Protein AF-A0A972GQ85-F1 (afdb_monomer)

Radius of gyration: 24.71 Å; Cα contacts (8 Å, |Δi|>4): 106; chains: 1; bounding box: 68×60×70 Å

Solvent-accessible 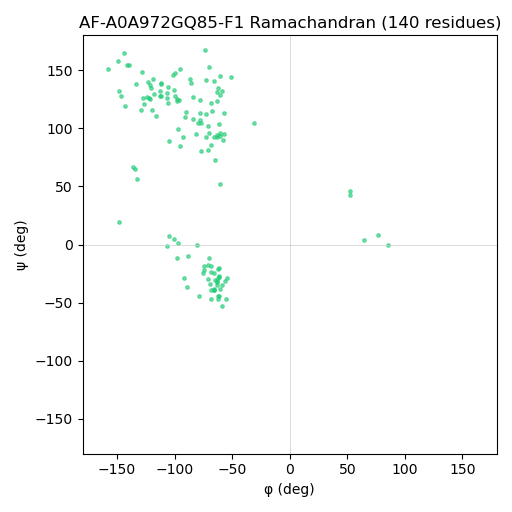surface area (backbone atoms only — not comparable to full-atom values): 9707 Å² total; per-residue (Å²): 137,85,84,84,80,83,76,82,74,81,77,79,62,71,59,62,80,69,56,83,71,71,88,85,58,89,78,69,59,73,66,48,44,74,75,38,53,78,57,59,72,69,70,57,96,58,75,51,31,54,33,78,44,75,50,79,54,98,94,39,84,44,76,47,77,47,75,48,85,48,67,59,94,90,38,76,50,74,59,76,45,41,62,45,98,88,63,28,39,39,31,77,93,45,75,91,50,75,24,86,43,72,66,58,45,50,53,53,46,43,75,74,43,51,69,83,74,56,76,76,91,70,80,80,75,74,79,76,77,76,78,82,75,88,73,86,88,80,84,87,89,133

Sequence (142 aa):
MKSDTYLLQKPDVATLETIDFPTECAIQPPWIAQRYPQYSDDHGMHHELTSVRTAEHVGHHIKITTTYTIEVNEQQVHLHALVGNDGRLHCHTTPYVRYQSAIDLVKNLFDRFPASFISDQHNHDQDHHQHDHDHPHEGDSA

Mean predicted aligned error: 15.89 Å

Nearest PDB structures (foldseek):
  4rnd-assembly1_C  TM=4.099E-01  e=2.966E+00  Saccharomyces cerevisiae S288C
  6xbw-assembly1_H  TM=2.888E-01  e=7.961E+00  Bos taurus

pLDDT: mean 72.34, std 19.07, range [38.94, 97.25]

Foldseek 3Di:
DDDDDDDDDDDDCVVVVVDPDPDDAPPDPPVCCVVPVQVVVQRPPDLKAWEWDWDDDPNDIDIDIDIDFDDDPNHTDRFPWYQDPVRWIAGPVCHPDTHNDPVVVVVVCCVVPVVSVDDPPDDPPPPPPPPPPDDDDDDDDD

Structure (mmCIF, N/CA/C/O backbone):
data_AF-A0A972GQ85-F1
#
_entry.id   AF-A0A972GQ85-F1
#
loop_
_atom_site.group_PDB
_atom_site.id
_atom_site.type_symbol
_atom_site.label_atom_id
_atom_site.label_alt_id
_atom_site.label_comp_id
_atom_site.label_asym_id
_atom_site.label_entity_id
_atom_site.label_seq_id
_atom_site.pdbx_PDB_ins_code
_atom_site.Cartn_x
_atom_site.Cartn_y
_atom_site.Cartn_z
_atom_site.occupancy
_atom_site.B_iso_or_equiv
_atom_site.auth_seq_id
_atom_site.auth_comp_id
_atom_site.auth_asym_id
_atom_site.auth_atom_id
_atom_site.pdbx_PDB_model_num
ATOM 1 N N . MET A 1 1 ? -34.500 11.248 -45.494 1.00 44.25 1 MET A N 1
ATOM 2 C CA . MET A 1 1 ? -33.784 11.131 -44.206 1.00 44.25 1 MET A CA 1
ATOM 3 C C . MET A 1 1 ? -32.403 11.731 -44.405 1.00 44.25 1 MET A C 1
ATOM 5 O O . MET A 1 1 ? -31.709 11.272 -45.301 1.00 44.25 1 MET A O 1
ATOM 9 N N . LYS A 1 2 ? -32.062 12.816 -43.700 1.00 43.94 2 LYS A N 1
ATOM 10 C CA . LYS A 1 2 ? -30.727 13.429 -43.767 1.00 43.94 2 LYS A CA 1
ATOM 11 C C . LYS A 1 2 ? -29.906 12.887 -42.599 1.00 43.94 2 LYS A C 1
ATOM 13 O O . LYS A 1 2 ? -30.370 12.955 -41.467 1.00 43.94 2 LYS A O 1
ATOM 18 N N . SER A 1 3 ? -28.750 12.312 -42.901 1.00 53.00 3 SER A N 1
ATOM 19 C CA . SER A 1 3 ? -27.774 11.880 -41.905 1.00 53.00 3 SER A CA 1
ATOM 20 C C . SER A 1 3 ? -26.819 13.042 -41.661 1.00 53.00 3 SER A C 1
ATOM 22 O O . SER A 1 3 ? -26.048 13.380 -42.557 1.00 53.00 3 SER A O 1
ATOM 24 N N . ASP A 1 4 ? -26.897 13.669 -40.489 1.00 56.50 4 ASP A N 1
ATOM 25 C CA . ASP A 1 4 ? -25.910 14.661 -40.063 1.00 56.50 4 ASP A CA 1
ATOM 26 C C . ASP A 1 4 ? -24.717 13.938 -39.435 1.00 56.50 4 ASP A C 1
ATOM 28 O O . ASP A 1 4 ? -24.792 13.355 -38.352 1.00 56.50 4 ASP A O 1
ATOM 32 N N . THR A 1 5 ? -23.608 13.941 -40.165 1.00 61.62 5 THR A N 1
ATOM 33 C CA . THR A 1 5 ? -22.320 13.433 -39.703 1.00 61.62 5 THR A CA 1
ATOM 34 C C . THR A 1 5 ? -21.700 14.471 -38.770 1.00 61.62 5 THR A C 1
ATOM 36 O O . THR A 1 5 ? -21.192 15.494 -39.226 1.00 61.62 5 THR A O 1
ATOM 39 N N . TYR A 1 6 ? -21.724 14.217 -37.462 1.00 59.44 6 TYR A N 1
ATOM 40 C CA . TYR A 1 6 ? -20.992 15.027 -36.488 1.00 59.44 6 TYR A CA 1
ATOM 41 C C . TYR A 1 6 ? -19.490 14.762 -36.629 1.00 59.44 6 TYR A C 1
ATOM 43 O O . TYR A 1 6 ? -18.976 13.742 -36.171 1.00 59.44 6 TYR A O 1
ATOM 51 N N . LEU A 1 7 ? -18.777 15.683 -37.275 1.00 66.00 7 LEU A N 1
ATOM 52 C CA . LEU A 1 7 ? -17.319 15.709 -37.241 1.00 66.00 7 LEU A CA 1
ATOM 53 C C . LEU A 1 7 ? -16.883 16.306 -35.899 1.00 66.00 7 LEU A C 1
ATOM 55 O O . LEU A 1 7 ? -17.119 17.485 -35.640 1.00 66.00 7 LEU A O 1
ATOM 59 N N . LEU A 1 8 ? -16.254 15.493 -35.047 1.00 67.88 8 LEU A N 1
ATOM 60 C CA . LEU A 1 8 ? -15.572 15.976 -33.845 1.00 67.88 8 LEU A CA 1
ATOM 61 C C . LEU A 1 8 ? -14.515 17.009 -34.259 1.00 67.88 8 LEU A C 1
ATOM 63 O O . LEU A 1 8 ? -13.538 16.673 -34.931 1.00 67.88 8 LEU A O 1
ATOM 67 N N . GLN A 1 9 ? -14.720 18.269 -33.873 1.00 72.69 9 GLN A N 1
ATOM 68 C CA . GLN A 1 9 ? -13.693 19.295 -34.020 1.00 72.69 9 GLN A CA 1
ATOM 69 C C . GLN A 1 9 ? -12.512 18.959 -33.111 1.00 72.69 9 GLN A C 1
ATOM 71 O O . GLN A 1 9 ? -12.689 18.478 -31.990 1.00 72.69 9 GLN A O 1
ATOM 76 N N . LYS A 1 10 ? -11.296 19.199 -33.611 1.00 72.56 10 LYS A N 1
ATOM 77 C CA . LYS A 1 10 ? -10.091 19.037 -32.797 1.00 72.56 10 LYS A CA 1
ATOM 78 C C . LYS A 1 10 ? -10.155 20.022 -31.625 1.00 72.56 10 LYS A C 1
ATOM 80 O O . LYS A 1 10 ? -10.512 21.178 -31.860 1.00 72.56 10 LYS A O 1
ATOM 85 N N . PRO A 1 11 ? -9.843 19.574 -30.398 1.00 71.75 11 PRO A N 1
ATOM 86 C CA . PRO A 1 11 ? -9.858 20.449 -29.238 1.00 71.75 11 PRO A CA 1
ATOM 87 C C . PRO A 1 11 ? -8.865 21.596 -29.431 1.00 71.75 11 PRO A C 1
ATOM 89 O O . PRO A 1 11 ? -7.813 21.416 -30.049 1.00 71.75 11 PRO A O 1
ATOM 92 N N . ASP A 1 12 ? -9.224 22.767 -28.916 1.00 78.69 12 ASP A N 1
ATOM 93 C CA . ASP A 1 12 ? -8.338 23.923 -28.885 1.00 78.69 12 ASP A CA 1
ATOM 94 C C . ASP A 1 12 ? -7.175 23.643 -27.927 1.00 78.69 12 ASP A C 1
ATOM 96 O O . ASP A 1 12 ? -7.363 23.440 -26.727 1.00 78.69 12 ASP A O 1
ATOM 100 N N . VAL A 1 13 ? -5.971 23.572 -28.487 1.00 78.69 13 VAL A N 1
ATOM 101 C CA . VAL A 1 13 ? -4.744 23.251 -27.754 1.00 78.69 13 VAL A CA 1
ATOM 102 C C . VAL A 1 13 ? -4.073 24.490 -27.170 1.00 78.69 13 VAL A C 1
ATOM 104 O O . VAL A 1 13 ? -3.190 24.334 -26.334 1.00 78.69 13 VAL A O 1
ATOM 107 N N . ALA A 1 14 ? -4.512 25.704 -27.526 1.00 79.50 14 ALA A N 1
ATOM 108 C CA . ALA A 1 14 ? -3.962 26.941 -26.966 1.00 79.50 14 ALA A CA 1
ATOM 109 C C . ALA A 1 14 ? -4.171 27.025 -25.444 1.00 79.50 14 ALA A C 1
ATOM 111 O O . ALA A 1 14 ? -3.364 27.612 -24.728 1.00 79.50 14 ALA A O 1
ATOM 112 N N . THR A 1 15 ? -5.216 26.375 -24.919 1.00 67.25 15 THR A N 1
ATOM 113 C CA . THR A 1 15 ? -5.447 26.280 -23.472 1.00 67.25 15 THR A CA 1
ATOM 114 C C . THR A 1 15 ? -4.324 25.521 -22.759 1.00 67.25 15 THR A C 1
ATOM 116 O O . THR A 1 15 ? -4.001 25.867 -21.627 1.00 67.25 15 THR A O 1
ATOM 119 N N . LEU A 1 16 ? -3.683 24.541 -23.411 1.00 66.50 16 LEU A N 1
ATOM 120 C CA . LEU A 1 16 ? -2.584 23.771 -22.815 1.00 66.50 16 LEU A CA 1
ATOM 121 C C . LEU A 1 16 ? -1.359 24.642 -22.517 1.00 66.50 16 LEU A C 1
ATOM 123 O O . LEU A 1 16 ? -0.666 24.376 -21.544 1.00 66.50 16 LEU A O 1
ATOM 127 N N . GLU A 1 17 ? -1.126 25.697 -23.301 1.00 72.12 17 GLU A N 1
ATOM 128 C CA . GLU A 1 17 ? -0.015 26.639 -23.089 1.00 72.12 17 GLU A CA 1
ATOM 129 C C . GLU A 1 17 ? -0.258 27.589 -21.906 1.00 72.12 17 GLU A C 1
ATOM 131 O O . GLU A 1 17 ? 0.676 28.193 -21.387 1.00 72.12 17 GLU A O 1
ATOM 136 N N . THR A 1 18 ? -1.514 27.720 -21.472 1.00 69.56 18 THR A N 1
ATOM 137 C CA . THR A 1 18 ? -1.912 28.572 -20.337 1.00 69.56 18 THR A CA 1
ATOM 138 C C . THR A 1 18 ? -2.082 27.802 -19.032 1.00 69.56 18 THR A C 1
ATOM 140 O O . THR A 1 18 ? -2.227 28.416 -17.975 1.00 69.56 18 THR A O 1
ATOM 143 N N . ILE A 1 19 ? -2.103 26.467 -19.095 1.00 66.19 19 ILE A N 1
ATOM 144 C CA . ILE A 1 19 ? -2.186 25.633 -17.901 1.00 66.19 19 ILE A CA 1
ATOM 145 C C . ILE A 1 19 ? -0.783 25.560 -17.309 1.00 66.19 19 ILE A C 1
ATOM 147 O O . ILE A 1 19 ? 0.092 24.866 -17.819 1.00 66.19 19 ILE A O 1
ATOM 151 N N . ASP A 1 20 ? -0.590 26.294 -16.219 1.00 58.03 20 ASP A N 1
ATOM 152 C CA . ASP A 1 20 ? 0.587 26.168 -15.373 1.00 58.03 20 ASP A CA 1
ATOM 153 C C . ASP A 1 20 ? 0.497 24.817 -14.651 1.00 58.03 20 ASP A C 1
ATOM 155 O O . ASP A 1 20 ? -0.255 24.655 -13.686 1.00 58.03 20 ASP A O 1
ATOM 159 N N . PHE A 1 21 ? 1.158 23.799 -15.204 1.00 52.38 21 PHE A N 1
ATOM 160 C CA . PHE A 1 21 ? 1.252 22.488 -14.574 1.00 52.38 21 PHE A CA 1
ATOM 161 C C . PHE A 1 21 ? 2.312 22.585 -13.470 1.00 52.38 21 PHE A C 1
ATOM 163 O O . PHE A 1 21 ? 3.498 22.664 -13.796 1.00 52.38 21 PHE A O 1
ATOM 170 N N . PRO A 1 22 ? 1.929 22.595 -12.176 1.00 50.62 22 PRO A N 1
ATOM 171 C CA . PRO A 1 22 ? 2.901 22.705 -11.100 1.00 50.62 22 PRO A CA 1
ATOM 172 C C . PRO A 1 22 ? 3.849 21.512 -11.170 1.00 50.62 22 PRO A C 1
ATOM 174 O O . PRO A 1 22 ? 3.408 20.365 -11.255 1.00 50.62 22 PRO A O 1
ATOM 177 N N . THR A 1 23 ? 5.150 21.794 -11.169 1.00 49.19 23 THR A N 1
ATOM 178 C CA . THR A 1 23 ? 6.125 20.830 -11.666 1.00 49.19 23 THR A CA 1
ATOM 179 C C . THR A 1 23 ? 6.276 19.595 -10.786 1.00 49.19 23 THR A C 1
ATOM 181 O O . THR A 1 23 ? 6.470 18.532 -11.350 1.00 49.19 23 THR A O 1
ATOM 184 N N . GLU A 1 24 ? 6.159 19.642 -9.453 1.00 46.69 24 GLU A N 1
ATOM 185 C CA . GLU A 1 24 ? 6.559 18.464 -8.645 1.00 46.69 24 GLU A CA 1
ATOM 186 C C . GLU A 1 24 ? 5.795 18.221 -7.339 1.00 46.69 24 GLU A C 1
ATOM 188 O O . GLU A 1 24 ? 6.224 17.450 -6.488 1.00 46.69 24 GLU A O 1
ATOM 193 N N . CYS A 1 25 ? 4.608 18.788 -7.164 1.00 42.97 25 CYS A N 1
ATOM 194 C CA . CYS A 1 25 ? 3.753 18.349 -6.067 1.00 42.97 25 CYS A CA 1
ATOM 195 C C . CYS A 1 25 ? 2.310 18.461 -6.514 1.00 42.97 25 CYS A C 1
ATOM 197 O O . CYS A 1 25 ? 1.896 19.509 -7.005 1.00 42.97 25 CYS A O 1
ATOM 199 N N . ALA A 1 26 ? 1.547 17.377 -6.378 1.00 51.12 26 ALA A N 1
ATOM 200 C CA . ALA A 1 26 ? 0.120 17.402 -6.630 1.00 51.12 26 ALA A CA 1
ATOM 201 C C . ALA A 1 26 ? -0.516 18.405 -5.656 1.00 51.12 26 ALA A C 1
ATOM 203 O O . ALA A 1 26 ? -0.830 18.067 -4.516 1.00 51.12 26 ALA A O 1
ATOM 204 N N . ILE A 1 27 ? -0.683 19.657 -6.094 1.00 56.91 27 ILE A N 1
ATOM 205 C CA . ILE A 1 27 ? -1.454 20.672 -5.379 1.00 56.91 27 ILE A CA 1
ATOM 206 C C . ILE A 1 27 ? -2.912 20.244 -5.520 1.00 56.91 27 ILE A C 1
ATOM 208 O O . ILE A 1 27 ? -3.637 20.673 -6.416 1.00 56.91 27 ILE A O 1
ATOM 212 N N . GLN A 1 28 ? -3.327 19.308 -4.671 1.00 60.53 28 GLN A N 1
ATOM 213 C CA . GLN A 1 28 ? -4.718 18.904 -4.584 1.00 60.53 28 GLN A CA 1
ATOM 214 C C . GLN A 1 28 ? -5.538 20.151 -4.220 1.00 60.53 28 GLN A C 1
ATOM 216 O O . GLN A 1 28 ? -5.153 20.880 -3.299 1.00 60.53 28 GLN A O 1
ATOM 221 N N . PRO A 1 29 ? -6.656 20.435 -4.913 1.00 71.50 29 PRO A N 1
ATOM 222 C CA . PRO A 1 29 ? -7.516 21.552 -4.555 1.00 71.50 29 PRO A CA 1
ATOM 223 C C . PRO A 1 29 ? -7.889 21.527 -3.061 1.00 71.50 29 PRO A C 1
ATOM 225 O O . PRO A 1 29 ? -8.159 20.447 -2.531 1.00 71.50 29 PRO A O 1
ATOM 228 N N . PRO A 1 30 ? -8.010 22.680 -2.377 1.00 67.81 30 PRO A N 1
ATOM 229 C CA . PRO A 1 30 ? -8.257 22.729 -0.929 1.00 67.81 30 PRO A CA 1
ATOM 230 C C . PRO A 1 30 ? -9.488 21.939 -0.455 1.00 67.81 30 PRO A C 1
ATOM 232 O O . PRO A 1 30 ? -9.525 21.429 0.665 1.00 67.81 30 PRO A O 1
ATOM 235 N N . TRP A 1 31 ? -10.499 21.793 -1.319 1.00 76.19 31 TRP A N 1
ATOM 236 C CA . TRP A 1 31 ? -11.704 21.019 -1.015 1.00 76.19 31 TRP A CA 1
ATOM 237 C C . TRP A 1 31 ? -11.430 19.516 -0.846 1.00 76.19 31 TRP A C 1
ATOM 239 O O . TRP A 1 31 ? -12.191 18.839 -0.154 1.00 76.19 31 TRP A O 1
ATOM 249 N N . ILE A 1 32 ? -10.355 18.988 -1.442 1.00 70.75 32 ILE A N 1
ATOM 250 C CA . ILE A 1 32 ? -9.961 17.583 -1.298 1.00 70.75 32 ILE A CA 1
ATOM 251 C C . ILE A 1 32 ? -9.490 17.315 0.126 1.00 70.75 32 ILE A C 1
ATOM 253 O O . ILE A 1 32 ? -10.000 16.386 0.741 1.00 70.75 32 ILE A O 1
ATOM 257 N N . ALA A 1 33 ? -8.625 18.162 0.689 1.00 67.31 33 ALA A N 1
ATOM 258 C CA . ALA A 1 33 ? -8.187 18.030 2.080 1.00 67.31 33 ALA A CA 1
ATOM 259 C C . ALA A 1 33 ? -9.368 18.125 3.062 1.00 67.31 33 ALA A C 1
ATOM 261 O O . ALA A 1 33 ? -9.451 17.381 4.035 1.00 67.31 33 ALA A O 1
ATOM 262 N N . GLN A 1 34 ? -10.338 19.000 2.779 1.00 68.94 34 GLN A N 1
ATOM 263 C CA . GLN A 1 34 ? -11.524 19.155 3.621 1.00 68.94 34 GLN A CA 1
ATOM 264 C C . GLN A 1 34 ? -12.450 17.929 3.583 1.00 68.94 34 GLN A C 1
ATOM 266 O O . GLN A 1 34 ? -13.046 17.567 4.597 1.00 68.94 34 GLN A O 1
ATOM 271 N N . ARG A 1 35 ? -12.615 17.309 2.409 1.00 73.38 35 ARG A N 1
ATOM 272 C CA . ARG A 1 35 ? -13.561 16.202 2.208 1.00 73.38 35 ARG A CA 1
ATOM 273 C C . ARG A 1 35 ? -12.936 14.826 2.428 1.00 73.38 35 ARG A C 1
ATOM 275 O O . ARG A 1 35 ? -13.635 13.897 2.826 1.00 73.38 35 ARG A O 1
ATOM 282 N N . TYR A 1 36 ? -11.641 14.713 2.177 1.00 64.25 36 TYR A N 1
ATOM 283 C CA . TYR A 1 36 ? -10.848 13.495 2.250 1.00 64.25 36 TYR A CA 1
ATOM 284 C C . TYR A 1 36 ? -9.517 13.808 2.947 1.00 64.25 36 TYR A C 1
ATOM 286 O O . TYR A 1 36 ? -8.465 13.729 2.319 1.0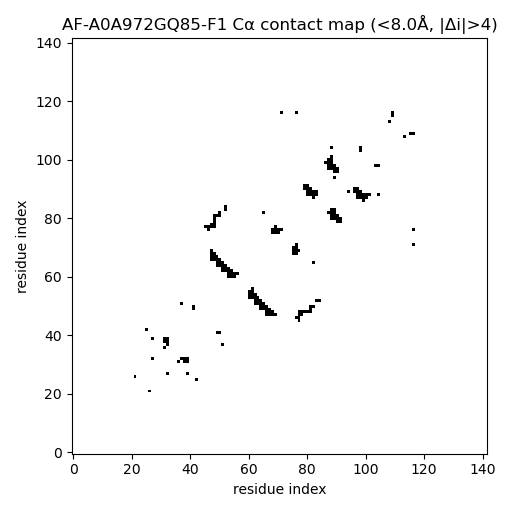0 64.25 36 TYR A O 1
ATOM 294 N N . PRO A 1 37 ? -9.525 14.152 4.247 1.00 62.94 37 PRO A N 1
ATOM 295 C CA . PRO A 1 37 ? -8.300 14.527 4.964 1.00 62.94 37 PRO A CA 1
ATOM 296 C C . PRO A 1 37 ? -7.219 13.436 4.891 1.00 62.94 37 PRO A C 1
ATOM 298 O O . PRO A 1 37 ? -6.040 13.728 4.770 1.00 62.94 37 PRO A O 1
ATOM 301 N N . GLN A 1 38 ? -7.642 12.172 4.823 1.00 55.72 38 GLN A N 1
ATOM 302 C CA . GLN A 1 38 ? -6.769 10.997 4.710 1.00 55.72 38 GLN A CA 1
ATOM 303 C C . GLN A 1 38 ? -6.082 10.863 3.341 1.00 55.72 38 GLN A C 1
ATOM 305 O O . GLN A 1 38 ? -5.133 10.107 3.204 1.00 55.72 38 GLN A O 1
ATOM 310 N N . TYR A 1 39 ? -6.589 11.555 2.318 1.00 59.44 39 TYR A N 1
ATOM 311 C CA . TYR A 1 39 ? -6.007 11.576 0.978 1.00 59.44 39 TYR A CA 1
ATOM 312 C C . TYR A 1 39 ? -4.810 12.534 0.948 1.00 59.44 39 TYR A C 1
ATOM 314 O O . TYR A 1 39 ? -3.754 12.185 0.447 1.00 59.44 39 TYR A O 1
ATOM 322 N N . SER A 1 40 ? -4.930 13.721 1.549 1.00 54.19 40 SER A N 1
ATOM 323 C CA . SER A 1 40 ? -3.872 14.741 1.519 1.00 54.19 40 SER A CA 1
ATOM 324 C C . SER A 1 40 ? -2.636 14.406 2.362 1.00 54.19 40 SER A C 1
ATOM 326 O O . SER A 1 40 ? -1.546 14.827 1.985 1.00 54.19 40 SER A O 1
ATOM 328 N N . ASP A 1 41 ? -2.783 13.643 3.448 1.00 52.12 41 ASP A N 1
ATOM 329 C CA . ASP A 1 41 ? -1.666 13.302 4.345 1.00 52.12 41 ASP A CA 1
ATOM 330 C C . ASP A 1 41 ? -0.717 12.225 3.765 1.00 52.12 41 ASP A C 1
ATOM 332 O O . ASP A 1 41 ? 0.458 12.202 4.114 1.00 52.12 41 ASP A O 1
ATOM 336 N N . ASP A 1 42 ? -1.193 11.370 2.849 1.00 51.03 42 ASP A N 1
ATOM 337 C CA . ASP A 1 42 ? -0.454 10.213 2.288 1.00 51.03 42 ASP A CA 1
ATOM 338 C C 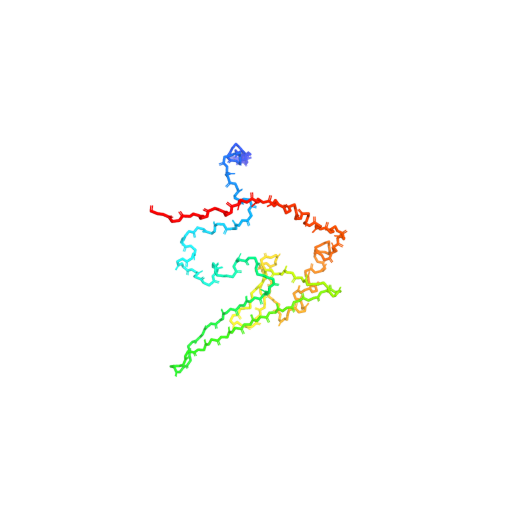. ASP A 1 42 ? 0.048 10.445 0.842 1.00 51.03 42 ASP A C 1
ATOM 340 O O . ASP A 1 42 ? 0.533 9.532 0.173 1.00 51.03 42 ASP A O 1
ATOM 344 N N . HIS A 1 43 ? -0.092 11.668 0.319 1.00 52.50 43 HIS A N 1
ATOM 345 C CA . HIS A 1 43 ? 0.420 12.063 -1.005 1.00 52.50 43 HIS A CA 1
ATOM 346 C C . HIS A 1 43 ? 1.776 12.772 -0.963 1.00 52.50 43 HIS A C 1
ATOM 348 O O . HIS A 1 43 ? 2.288 13.176 -2.007 1.00 52.50 43 HIS A O 1
ATOM 354 N N . GLY A 1 44 ? 2.349 12.936 0.230 1.00 45.59 44 GLY A N 1
ATOM 355 C CA . GLY A 1 44 ? 3.723 13.389 0.394 1.00 45.59 44 GLY A CA 1
ATOM 356 C C . GLY A 1 44 ? 4.702 12.305 -0.049 1.00 45.59 44 GLY A C 1
ATOM 357 O O . GLY A 1 44 ? 4.385 11.124 0.018 1.00 45.59 44 GLY A O 1
ATOM 358 N N . MET A 1 45 ? 5.886 12.724 -0.491 1.00 49.28 45 MET A N 1
ATOM 359 C CA . MET A 1 45 ? 7.026 11.934 -0.979 1.00 49.28 45 MET A CA 1
ATOM 360 C C . MET A 1 45 ? 7.594 10.952 0.072 1.00 49.28 45 MET A C 1
ATOM 362 O O . MET A 1 45 ? 8.781 10.977 0.390 1.00 49.28 45 MET A O 1
ATOM 366 N N . HIS A 1 46 ? 6.757 10.121 0.683 1.00 51.75 46 HIS A N 1
ATOM 367 C CA . HIS A 1 46 ? 7.155 9.191 1.721 1.00 51.75 46 HIS A CA 1
ATOM 368 C C . HIS A 1 46 ? 7.695 7.917 1.078 1.00 51.75 46 HIS A C 1
ATOM 370 O O . HIS A 1 46 ? 7.068 7.286 0.231 1.00 51.75 46 HIS A O 1
ATOM 376 N N . HIS A 1 47 ? 8.898 7.544 1.505 1.00 57.31 47 HIS A N 1
ATOM 377 C CA . HIS A 1 47 ? 9.617 6.359 1.041 1.00 57.31 47 HIS A CA 1
ATOM 378 C C . HIS A 1 47 ? 8.871 5.046 1.338 1.00 57.31 47 HIS A C 1
ATOM 380 O O . HIS A 1 47 ? 9.154 4.010 0.727 1.00 57.31 47 HIS A O 1
ATOM 386 N N . GLU A 1 48 ? 7.947 5.094 2.296 1.00 64.38 48 GLU A N 1
ATOM 387 C CA . GLU A 1 48 ? 7.202 3.968 2.837 1.00 64.38 48 GLU A CA 1
ATOM 388 C C . GLU A 1 48 ? 5.729 4.059 2.453 1.00 64.38 48 GLU A C 1
ATOM 390 O O . GLU A 1 48 ? 5.107 5.118 2.534 1.00 64.38 48 GLU A O 1
ATOM 395 N N . LEU A 1 49 ? 5.149 2.913 2.100 1.00 79.31 49 LEU A N 1
ATOM 396 C CA . LEU A 1 49 ? 3.729 2.810 1.813 1.00 79.31 49 LEU A CA 1
ATOM 397 C C . LEU A 1 49 ? 2.963 2.683 3.127 1.00 79.31 49 LEU A C 1
ATOM 399 O O . LEU A 1 49 ? 2.835 1.582 3.668 1.00 79.31 49 LEU A O 1
ATOM 403 N N . THR A 1 50 ? 2.478 3.807 3.643 1.00 85.06 50 THR A N 1
ATOM 404 C CA . THR A 1 50 ? 1.652 3.846 4.851 1.00 85.06 50 THR A CA 1
ATOM 405 C C . THR A 1 50 ? 0.176 3.968 4.486 1.00 85.06 50 THR A C 1
ATOM 407 O O . THR A 1 50 ? -0.194 4.474 3.437 1.00 85.06 50 THR A O 1
ATOM 410 N N . SER A 1 51 ? -0.686 3.382 5.311 1.00 84.69 51 SER A N 1
ATOM 411 C CA . SER A 1 51 ? -2.131 3.531 5.209 1.00 84.69 51 SER A CA 1
ATOM 412 C C . SER A 1 51 ? -2.750 3.446 6.596 1.00 84.69 51 SER A C 1
ATOM 414 O O . SER A 1 51 ? -2.450 2.535 7.377 1.00 84.69 51 SER A O 1
ATOM 416 N N . VAL A 1 52 ? -3.636 4.391 6.906 1.00 86.31 52 VAL A N 1
ATOM 417 C CA . VAL A 1 52 ? -4.382 4.438 8.166 1.00 86.31 52 VAL A CA 1
ATOM 418 C C . VAL A 1 52 ? -5.854 4.163 7.891 1.00 86.31 52 VAL A C 1
ATOM 420 O O . VAL A 1 52 ? -6.483 4.820 7.070 1.00 86.31 52 VAL A O 1
ATOM 423 N N . ARG A 1 53 ? -6.424 3.199 8.613 1.00 89.75 53 ARG A N 1
ATOM 424 C CA . ARG A 1 53 ? -7.840 2.829 8.542 1.00 89.75 53 ARG A CA 1
ATOM 425 C C . ARG A 1 53 ? -8.470 2.948 9.912 1.00 89.75 53 ARG A C 1
ATOM 427 O O . ARG A 1 53 ? -7.860 2.559 10.908 1.00 89.75 53 ARG A O 1
ATOM 434 N N . THR A 1 54 ? -9.696 3.446 9.965 1.00 89.12 54 THR A N 1
ATOM 435 C CA . THR A 1 54 ? -10.453 3.562 11.210 1.00 89.12 54 THR A CA 1
ATOM 436 C C . THR A 1 54 ? -11.837 2.935 11.082 1.00 89.12 54 THR A C 1
ATOM 438 O O . THR A 1 54 ? -12.427 2.913 10.002 1.00 89.12 54 THR A O 1
ATOM 441 N N . ALA A 1 55 ? -12.348 2.391 12.184 1.00 89.69 55 ALA A N 1
ATOM 442 C CA . ALA A 1 55 ? -13.688 1.820 12.281 1.00 89.69 55 ALA A CA 1
ATOM 443 C C . ALA A 1 55 ? -14.240 1.987 13.702 1.00 89.69 55 ALA A C 1
ATOM 445 O O . ALA A 1 55 ? -13.479 2.111 14.653 1.00 89.69 55 ALA A O 1
ATOM 446 N N . GLU A 1 56 ? -15.560 1.944 13.852 1.00 95.38 56 GLU A N 1
ATOM 447 C CA . GLU A 1 56 ? -16.231 1.911 15.155 1.00 95.38 56 GLU A CA 1
ATOM 448 C C . GLU A 1 56 ? -16.918 0.555 15.328 1.00 95.38 56 GLU A C 1
ATOM 450 O O . GLU A 1 56 ? -17.634 0.099 14.432 1.00 95.38 56 GLU A O 1
ATOM 455 N N . HIS A 1 57 ? -16.730 -0.098 16.475 1.00 93.94 57 HIS A N 1
ATOM 456 C CA . HIS A 1 57 ? -17.394 -1.364 16.778 1.00 93.94 57 HIS A CA 1
ATOM 457 C C . HIS A 1 57 ? -17.770 -1.458 18.256 1.00 93.94 57 HIS A C 1
ATOM 459 O O . HIS A 1 57 ? -16.905 -1.424 19.124 1.00 93.94 57 HIS A O 1
ATOM 465 N N . VAL A 1 58 ? -19.071 -1.586 18.548 1.00 97.00 58 VAL A N 1
ATOM 466 C CA . VAL A 1 58 ? -19.606 -1.735 19.921 1.00 97.00 58 VAL A CA 1
ATOM 467 C C . VAL A 1 58 ? -19.096 -0.621 20.857 1.00 97.00 58 VAL A C 1
ATOM 469 O O . VAL A 1 58 ? -18.701 -0.856 21.990 1.00 97.00 58 VAL A O 1
ATOM 472 N N . GLY A 1 59 ? -19.075 0.621 20.362 1.00 97.25 59 GLY A N 1
ATOM 473 C CA . GLY A 1 59 ? -18.605 1.785 21.125 1.00 97.25 59 GLY A CA 1
ATOM 474 C C . GLY A 1 59 ? -17.083 1.904 21.264 1.00 97.25 59 GLY A C 1
ATOM 475 O O . GLY A 1 59 ? -16.616 2.770 22.000 1.00 97.25 59 GLY A O 1
ATOM 476 N N . HIS A 1 60 ? -16.311 1.065 20.569 1.00 97.06 60 HIS A N 1
ATOM 477 C CA . HIS A 1 60 ? -14.856 1.144 20.525 1.00 97.06 60 HIS A CA 1
ATOM 478 C C . HIS A 1 60 ? -14.356 1.679 19.182 1.00 97.06 60 HIS A C 1
ATOM 480 O O . HIS A 1 60 ? -14.692 1.130 18.128 1.00 97.06 60 HIS A O 1
ATOM 486 N N . HIS A 1 61 ? -13.470 2.674 19.254 1.00 95.44 61 HIS A N 1
ATOM 487 C CA . HIS A 1 61 ? -12.712 3.165 18.112 1.00 95.44 61 HIS A CA 1
ATOM 488 C C . HIS A 1 61 ? -11.558 2.212 17.789 1.00 95.44 61 HIS A C 1
ATOM 490 O O . HIS A 1 61 ? -10.699 1.934 18.629 1.00 95.44 61 HIS A O 1
ATOM 496 N N . ILE A 1 62 ? -11.520 1.737 16.553 1.00 93.94 62 ILE A N 1
ATOM 497 C CA . ILE A 1 62 ? -10.472 0.889 15.998 1.00 93.94 62 ILE A CA 1
ATOM 498 C C . ILE A 1 62 ? -9.651 1.751 15.045 1.00 93.94 62 ILE A C 1
ATOM 500 O O . ILE A 1 62 ? -10.199 2.324 14.107 1.00 93.94 62 ILE A O 1
ATOM 504 N N . LYS A 1 63 ? -8.332 1.797 15.249 1.00 93.25 63 LYS A N 1
ATOM 505 C CA . LYS A 1 63 ? -7.366 2.397 14.323 1.00 93.25 63 LYS A CA 1
ATOM 506 C C . LYS A 1 63 ? -6.337 1.347 13.922 1.00 93.25 63 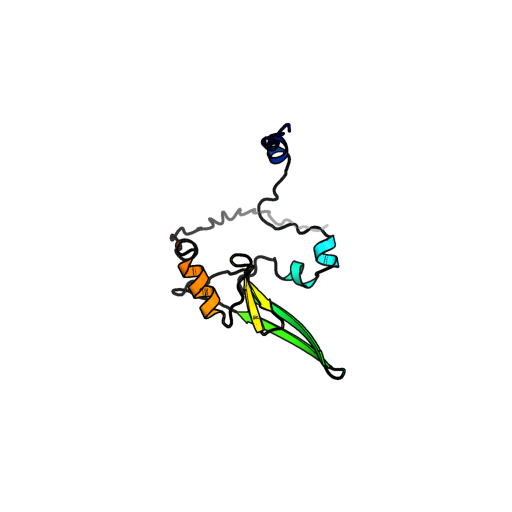LYS A C 1
ATOM 508 O O . LYS A 1 63 ? -5.700 0.744 14.781 1.00 93.25 63 LYS A O 1
ATOM 513 N N . ILE A 1 64 ? -6.168 1.149 12.622 1.00 89.31 64 ILE A N 1
ATOM 514 C CA . ILE A 1 64 ? -5.196 0.234 12.031 1.00 89.31 64 ILE A CA 1
ATOM 515 C C . ILE A 1 64 ? -4.258 1.057 11.159 1.00 89.31 64 ILE A C 1
ATOM 517 O O . ILE A 1 64 ? -4.683 1.607 10.146 1.00 89.31 64 ILE A O 1
ATOM 521 N N . THR A 1 65 ? -2.984 1.100 11.532 1.00 90.38 65 THR A N 1
ATOM 522 C CA . THR A 1 65 ? -1.913 1.628 10.683 1.00 90.38 65 THR A CA 1
ATOM 523 C C . THR A 1 65 ? -1.178 0.456 10.050 1.00 90.38 65 THR A C 1
ATOM 525 O O . THR A 1 65 ? -0.853 -0.522 10.724 1.00 90.38 65 THR A O 1
ATOM 528 N N . THR A 1 66 ? -0.943 0.522 8.748 1.00 90.44 66 THR A N 1
ATOM 529 C CA . THR A 1 66 ? -0.168 -0.473 8.008 1.00 90.44 66 THR A CA 1
ATOM 530 C C . THR A 1 66 ? 0.914 0.245 7.231 1.00 90.44 66 THR A C 1
ATOM 532 O O . THR A 1 66 ? 0.594 1.150 6.471 1.00 90.44 66 THR A O 1
ATOM 535 N N . THR A 1 67 ? 2.159 -0.181 7.417 1.00 90.44 67 THR A N 1
ATOM 536 C CA . THR A 1 67 ? 3.327 0.358 6.721 1.00 90.44 67 THR A CA 1
ATOM 537 C C . THR A 1 67 ? 4.043 -0.791 6.028 1.00 90.44 67 THR A C 1
ATOM 539 O O . THR A 1 67 ? 4.329 -1.809 6.661 1.00 90.44 67 THR A O 1
ATOM 542 N N . TYR A 1 68 ? 4.294 -0.650 4.728 1.00 90.25 68 TYR A N 1
ATOM 543 C CA . TYR A 1 68 ? 5.112 -1.579 3.957 1.00 90.25 68 TYR A CA 1
ATOM 544 C C . TYR A 1 68 ? 6.404 -0.901 3.505 1.00 90.25 68 TYR A C 1
ATOM 546 O O . TYR A 1 68 ? 6.376 0.130 2.830 1.00 90.25 68 TYR A O 1
ATOM 554 N N . THR A 1 69 ? 7.520 -1.562 3.798 1.00 90.94 69 THR A N 1
ATOM 555 C CA . THR A 1 69 ? 8.806 -1.353 3.130 1.00 90.94 69 THR A CA 1
ATOM 556 C C . THR A 1 69 ? 8.948 -2.439 2.072 1.00 90.94 69 THR A C 1
ATOM 558 O O . THR A 1 69 ? 8.775 -3.623 2.368 1.00 90.94 69 THR A O 1
ATOM 561 N N . ILE A 1 70 ? 9.186 -2.040 0.824 1.00 89.12 70 ILE A N 1
ATOM 562 C CA . ILE A 1 70 ? 9.260 -2.955 -0.315 1.00 89.12 70 ILE A CA 1
ATOM 563 C C . ILE A 1 70 ? 10.635 -2.807 -0.944 1.00 89.12 70 ILE A C 1
ATOM 565 O O . ILE A 1 70 ? 11.020 -1.712 -1.342 1.00 89.12 70 ILE A O 1
ATOM 569 N N . GLU A 1 71 ? 11.341 -3.922 -1.063 1.00 90.81 71 GLU A N 1
ATOM 570 C CA . GLU A 1 71 ? 12.639 -4.003 -1.720 1.00 90.81 71 GLU A CA 1
ATOM 571 C C . GLU A 1 71 ? 12.568 -5.006 -2.869 1.00 90.81 71 GLU A C 1
ATOM 573 O O . GLU A 1 71 ? 11.982 -6.087 -2.745 1.00 90.81 71 GLU A O 1
ATOM 578 N N . VAL A 1 72 ? 13.168 -4.646 -3.998 1.00 88.75 72 VAL A N 1
ATOM 579 C CA . VAL A 1 72 ? 13.354 -5.517 -5.158 1.00 88.75 72 VAL A CA 1
ATOM 580 C C . VAL A 1 72 ? 14.837 -5.486 -5.494 1.00 88.75 72 VAL A C 1
ATOM 582 O O . VAL A 1 72 ? 15.380 -4.422 -5.763 1.00 88.75 72 VAL A O 1
ATOM 585 N N . ASN A 1 73 ? 15.495 -6.648 -5.466 1.00 90.88 73 ASN A N 1
ATOM 586 C CA . ASN A 1 73 ? 16.948 -6.764 -5.653 1.00 90.88 73 ASN A CA 1
ATOM 587 C C . ASN A 1 73 ? 17.746 -5.838 -4.716 1.00 90.88 73 ASN A C 1
ATOM 589 O O . ASN A 1 73 ? 18.635 -5.128 -5.170 1.00 90.88 73 ASN A O 1
ATOM 593 N N . GLU A 1 74 ? 17.386 -5.817 -3.427 1.00 89.19 74 GLU A N 1
ATOM 594 C CA . GLU A 1 74 ? 18.017 -4.974 -2.388 1.00 89.19 74 GLU A CA 1
ATOM 595 C C . GLU A 1 74 ? 17.847 -3.458 -2.601 1.00 89.19 74 GLU A C 1
ATOM 597 O O . GLU A 1 74 ? 18.342 -2.658 -1.812 1.00 89.19 74 GLU A O 1
ATOM 602 N N . GLN A 1 75 ? 17.103 -3.041 -3.630 1.00 85.62 75 GLN A N 1
ATOM 603 C CA . GLN A 1 75 ? 16.750 -1.647 -3.851 1.00 85.62 75 GLN A CA 1
ATOM 604 C C . GLN A 1 75 ? 15.335 -1.376 -3.352 1.00 85.62 75 GLN A C 1
ATOM 606 O O . GLN A 1 75 ? 14.377 -2.048 -3.748 1.00 85.62 75 GLN A O 1
ATOM 611 N N . GLN A 1 76 ? 15.192 -0.350 -2.516 1.00 86.44 76 GLN A N 1
ATOM 612 C CA . GLN A 1 76 ? 13.883 0.098 -2.063 1.00 86.44 76 GLN A CA 1
ATOM 613 C C . GLN A 1 76 ? 13.052 0.606 -3.248 1.00 86.44 76 GLN A C 1
ATOM 615 O O . GLN A 1 76 ? 13.512 1.407 -4.062 1.00 86.44 76 GLN A O 1
ATOM 620 N N . VAL A 1 77 ? 11.810 0.133 -3.338 1.00 83.38 77 VAL A N 1
ATOM 621 C CA . VAL A 1 77 ? 10.838 0.571 -4.338 1.00 83.38 77 VAL A CA 1
ATOM 622 C C . VAL A 1 77 ? 9.808 1.459 -3.659 1.00 83.38 77 VAL A C 1
ATOM 624 O O . VAL A 1 77 ? 9.095 1.031 -2.750 1.00 83.38 77 VAL A O 1
ATOM 627 N N . HIS A 1 78 ? 9.690 2.689 -4.148 1.00 81.06 78 HIS A N 1
ATOM 628 C CA . HIS A 1 78 ? 8.677 3.630 -3.688 1.00 81.06 78 HIS A CA 1
ATOM 629 C C . HIS A 1 78 ? 7.410 3.476 -4.531 1.00 81.06 78 HIS A C 1
ATOM 631 O O . HIS A 1 78 ? 7.400 3.733 -5.736 1.00 81.06 78 HIS A O 1
ATOM 637 N N . LEU A 1 79 ? 6.332 3.020 -3.895 1.00 79.50 79 LEU A N 1
ATOM 638 C CA . LEU A 1 79 ? 5.050 2.757 -4.540 1.00 79.50 79 LEU A CA 1
ATOM 639 C C . LEU A 1 79 ? 3.965 3.614 -3.904 1.00 79.50 79 LEU A C 1
ATOM 641 O O . LEU A 1 79 ? 3.823 3.642 -2.688 1.00 79.50 79 LEU A O 1
ATOM 645 N N . HIS A 1 80 ? 3.138 4.235 -4.743 1.00 84.50 80 HIS A N 1
ATOM 646 C CA . HIS A 1 80 ? 1.923 4.911 -4.297 1.00 84.50 80 HIS A CA 1
ATOM 647 C C . HIS A 1 80 ? 0.746 3.939 -4.375 1.00 84.50 80 HIS A C 1
ATOM 649 O O . HIS A 1 80 ? 0.094 3.774 -5.420 1.00 84.50 80 HIS A O 1
ATOM 655 N N . ALA A 1 81 ? 0.495 3.275 -3.258 1.00 85.69 81 ALA A N 1
ATOM 656 C CA . ALA A 1 81 ? -0.627 2.379 -3.058 1.00 85.69 81 ALA A CA 1
ATOM 657 C C . ALA A 1 81 ? -1.135 2.488 -1.612 1.00 85.69 81 ALA A C 1
ATOM 659 O O . ALA A 1 81 ? -0.487 3.061 -0.748 1.00 85.69 81 ALA A O 1
ATOM 660 N N . LEU A 1 82 ? -2.329 1.966 -1.364 1.00 86.19 82 LEU A N 1
ATOM 661 C CA . LEU A 1 82 ? -3.017 2.065 -0.079 1.00 86.19 82 LEU A CA 1
ATOM 662 C C . LEU A 1 82 ? -3.695 0.744 0.250 1.00 86.19 82 LEU A C 1
ATOM 664 O O . LEU A 1 82 ? -4.052 -0.009 -0.659 1.00 86.19 82 LEU A O 1
ATOM 668 N N . VAL A 1 83 ? -3.914 0.474 1.536 1.00 90.12 83 VAL A N 1
ATOM 669 C CA . VAL A 1 83 ? -4.673 -0.702 1.968 1.00 90.12 83 VAL A CA 1
ATOM 670 C C . VAL A 1 83 ? -6.107 -0.282 2.269 1.00 90.12 83 VAL A C 1
ATOM 672 O O . VAL A 1 83 ? -6.354 0.591 3.094 1.00 90.12 83 VAL A O 1
ATOM 675 N N . GLY A 1 84 ? -7.075 -0.907 1.606 1.00 86.69 84 GLY A N 1
ATOM 676 C CA . GLY A 1 84 ? -8.495 -0.666 1.830 1.00 86.69 84 GLY A CA 1
ATOM 677 C C . GLY A 1 84 ? -9.011 -1.268 3.141 1.00 86.69 84 GLY A C 1
ATOM 678 O O . GLY A 1 84 ? -8.364 -2.108 3.773 1.00 86.69 84 GLY A O 1
ATOM 679 N N . ASN A 1 85 ? -10.222 -0.874 3.545 1.00 85.69 85 ASN A N 1
ATOM 680 C CA . ASN A 1 85 ? -10.914 -1.439 4.716 1.00 85.69 85 ASN A CA 1
ATOM 681 C C . ASN A 1 85 ? -11.224 -2.941 4.578 1.00 85.69 85 ASN A C 1
ATOM 683 O O . ASN A 1 85 ? -11.398 -3.620 5.583 1.00 85.69 85 ASN A O 1
ATOM 687 N N . ASP A 1 86 ? -11.257 -3.467 3.353 1.00 88.25 86 ASP A N 1
ATOM 688 C CA . ASP A 1 86 ? -11.373 -4.900 3.053 1.00 88.25 86 ASP A CA 1
ATOM 689 C C . ASP A 1 86 ? -10.035 -5.657 3.173 1.00 88.25 86 ASP A C 1
ATOM 691 O O . ASP A 1 86 ? -9.977 -6.865 2.946 1.00 88.25 86 ASP A O 1
ATOM 695 N N . GLY A 1 87 ? -8.952 -4.956 3.518 1.00 89.19 87 GLY A N 1
ATOM 696 C CA . GLY A 1 87 ? -7.616 -5.524 3.670 1.00 89.19 87 GLY A CA 1
ATOM 697 C C . GLY A 1 87 ? -6.811 -5.630 2.376 1.00 89.19 87 GLY A C 1
ATOM 698 O O . GLY A 1 87 ? -5.675 -6.092 2.433 1.00 89.19 87 GLY A O 1
ATOM 699 N N . ARG A 1 88 ? -7.357 -5.218 1.226 1.00 94.62 88 ARG A N 1
ATOM 700 C CA . ARG A 1 88 ? -6.707 -5.374 -0.086 1.00 94.62 88 ARG A CA 1
ATOM 701 C C . ARG A 1 88 ? -5.945 -4.111 -0.479 1.00 94.62 88 ARG A C 1
ATOM 703 O O . ARG A 1 88 ? -6.324 -3.013 -0.081 1.00 94.62 88 ARG A O 1
ATOM 710 N N . LEU A 1 89 ? -4.880 -4.250 -1.271 1.00 92.38 89 LEU A N 1
ATOM 711 C CA . LEU A 1 89 ? -4.105 -3.108 -1.764 1.00 92.38 89 LEU A CA 1
ATOM 712 C C . LEU A 1 89 ? -4.704 -2.532 -3.048 1.00 92.38 89 LEU A C 1
ATOM 714 O O . LEU A 1 89 ? -5.080 -3.281 -3.955 1.00 92.38 89 LEU A O 1
ATOM 718 N N . HIS A 1 90 ? -4.729 -1.205 -3.138 1.00 87.81 90 HIS A N 1
ATOM 719 C CA . HIS A 1 90 ? -5.094 -0.435 -4.325 1.00 87.81 90 HIS A CA 1
ATOM 720 C C . HIS A 1 90 ? -3.912 0.425 -4.765 1.00 87.81 90 HIS A C 1
ATOM 722 O O . HIS A 1 90 ? -3.225 0.996 -3.926 1.00 87.81 90 HIS A O 1
ATOM 728 N N . CYS A 1 91 ? -3.709 0.569 -6.072 1.00 86.94 91 CYS A N 1
ATOM 729 C CA . CYS A 1 91 ? -2.635 1.377 -6.642 1.00 86.94 91 CYS A CA 1
ATOM 730 C C . CYS A 1 91 ? -3.184 2.256 -7.768 1.00 86.94 91 CYS A C 1
ATOM 732 O O . CYS A 1 91 ? -3.955 1.776 -8.600 1.00 86.94 91 CYS A O 1
ATOM 734 N N . HIS A 1 92 ? -2.762 3.521 -7.828 1.00 84.94 92 HIS A N 1
ATOM 735 C CA . HIS A 1 92 ? -3.214 4.462 -8.859 1.00 84.94 92 HIS A CA 1
ATOM 736 C C . HIS A 1 92 ? -2.817 4.022 -10.279 1.00 84.94 92 HIS A C 1
ATOM 738 O O . HIS A 1 92 ? -3.547 4.282 -11.230 1.00 84.94 92 HIS A O 1
ATOM 744 N N . THR A 1 93 ? -1.708 3.289 -10.419 1.00 84.06 93 THR A N 1
ATOM 745 C CA . THR A 1 93 ? -1.246 2.720 -11.693 1.00 84.06 93 THR A CA 1
ATOM 746 C C . THR A 1 93 ? -2.169 1.603 -12.198 1.00 84.06 93 THR A C 1
ATOM 748 O O . THR A 1 93 ? -2.224 1.321 -13.392 1.00 84.06 93 THR A O 1
ATOM 751 N N . THR A 1 94 ? -2.921 0.952 -11.302 1.00 87.81 94 THR A N 1
ATOM 752 C CA . THR A 1 94 ? -3.867 -0.125 -11.639 1.00 87.81 94 THR A CA 1
ATOM 753 C C . THR A 1 94 ? -5.205 0.082 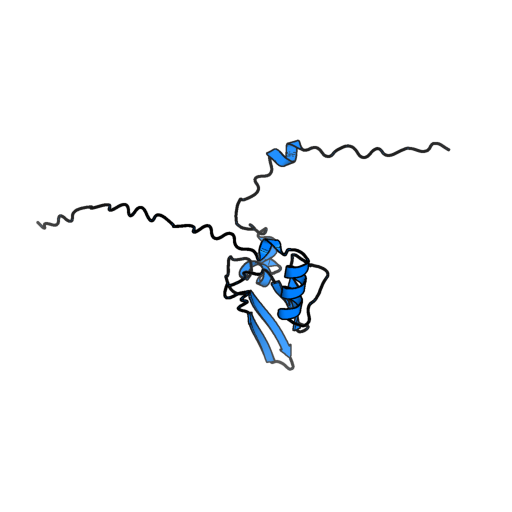-10.909 1.00 87.81 94 THR A C 1
ATOM 755 O O . THR A 1 94 ? -5.605 -0.733 -10.079 1.00 87.81 94 THR A O 1
ATOM 758 N N . PRO A 1 95 ? -5.940 1.169 -11.221 1.00 84.31 95 P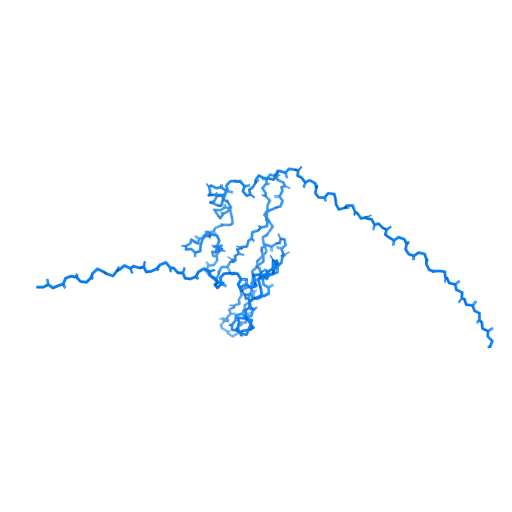RO A N 1
ATOM 759 C CA . PRO A 1 95 ? -6.992 1.711 -10.352 1.00 84.31 95 PRO A CA 1
ATOM 760 C C . PRO A 1 95 ? -8.231 0.813 -10.219 1.00 84.31 95 PRO A C 1
ATOM 762 O O . PRO A 1 95 ? -9.007 0.955 -9.277 1.00 84.31 95 PRO A O 1
ATOM 765 N N . TYR A 1 96 ? -8.422 -0.127 -11.148 1.00 88.50 96 TYR A N 1
ATOM 766 C CA . TYR A 1 96 ? -9.544 -1.072 -11.146 1.00 88.50 96 TYR A CA 1
ATOM 767 C C . TYR A 1 96 ? -9.172 -2.463 -10.618 1.00 88.50 96 TYR A C 1
ATOM 769 O O . TYR A 1 96 ? -10.002 -3.372 -10.646 1.00 88.50 96 TYR A O 1
ATOM 777 N N . VAL A 1 97 ? -7.937 -2.649 -10.143 1.00 91.56 97 VAL A N 1
ATOM 778 C CA . VAL A 1 97 ? -7.442 -3.929 -9.626 1.00 91.56 97 VAL A CA 1
ATOM 779 C C . VAL A 1 97 ? -7.221 -3.820 -8.120 1.00 91.56 97 VAL A C 1
ATOM 781 O O . VAL A 1 97 ? -6.704 -2.823 -7.624 1.00 91.56 97 VAL A O 1
ATOM 784 N N . ARG A 1 98 ? -7.618 -4.866 -7.387 1.00 92.69 98 ARG A N 1
ATOM 785 C CA . ARG A 1 98 ? -7.366 -5.003 -5.948 1.00 92.69 98 ARG A CA 1
ATOM 786 C C . ARG A 1 98 ? -6.512 -6.231 -5.696 1.00 92.69 98 ARG A C 1
ATOM 788 O O . ARG A 1 98 ? -6.863 -7.319 -6.156 1.00 92.69 98 ARG A O 1
ATOM 795 N N . TYR A 1 99 ? -5.437 -6.068 -4.939 1.00 96.19 99 TYR A N 1
ATOM 796 C CA . TYR A 1 99 ? -4.476 -7.137 -4.681 1.00 96.19 99 TYR A CA 1
ATOM 797 C C . TYR A 1 99 ? -4.646 -7.669 -3.267 1.00 96.19 99 TYR A C 1
ATOM 799 O O . TYR A 1 99 ? -4.805 -6.904 -2.319 1.00 96.19 99 TYR A O 1
ATOM 807 N N . GLN A 1 100 ? -4.624 -8.992 -3.117 1.00 95.88 100 GLN A N 1
ATOM 808 C CA . GLN A 1 100 ? -4.732 -9.617 -1.798 1.00 95.88 100 GLN A CA 1
ATOM 809 C C . GLN A 1 100 ? -3.435 -9.480 -0.989 1.00 95.88 100 GLN A C 1
ATOM 811 O O . GLN A 1 100 ? -3.467 -9.573 0.235 1.00 95.88 100 GLN A O 1
ATOM 816 N N . SER A 1 101 ? -2.308 -9.261 -1.668 1.00 94.56 101 SER A N 1
ATOM 817 C CA . SER A 1 101 ? -0.992 -9.121 -1.058 1.00 94.56 101 SER A CA 1
ATOM 818 C C . SER A 1 101 ? -0.160 -8.045 -1.757 1.00 94.56 101 SER A C 1
ATOM 820 O O . SER A 1 101 ? -0.351 -7.763 -2.943 1.00 94.56 101 SER A O 1
ATOM 822 N N . ALA A 1 102 ? 0.794 -7.463 -1.024 1.00 94.06 102 ALA A N 1
ATOM 823 C CA . ALA A 1 102 ? 1.777 -6.544 -1.596 1.00 94.06 102 ALA A CA 1
ATOM 824 C C . ALA A 1 102 ? 2.670 -7.245 -2.637 1.00 94.06 102 ALA A C 1
ATOM 826 O O . ALA A 1 102 ? 3.034 -6.639 -3.637 1.00 94.06 102 ALA A O 1
ATOM 827 N N . ILE A 1 103 ? 2.949 -8.543 -2.460 1.00 95.81 103 ILE A N 1
ATOM 828 C CA . ILE A 1 103 ? 3.708 -9.347 -3.430 1.00 95.81 103 ILE A CA 1
ATOM 829 C C . ILE A 1 103 ? 2.969 -9.425 -4.773 1.00 95.81 103 ILE A C 1
ATOM 831 O O . ILE A 1 103 ? 3.593 -9.250 -5.817 1.00 95.81 103 ILE A O 1
ATOM 835 N N . ASP A 1 104 ? 1.654 -9.664 -4.767 1.00 96.50 104 ASP A N 1
ATOM 836 C CA . ASP A 1 104 ? 0.864 -9.739 -6.005 1.00 96.50 104 ASP A CA 1
ATOM 837 C C . ASP A 1 104 ? 0.803 -8.387 -6.718 1.00 96.50 104 ASP A C 1
ATOM 839 O O . ASP A 1 104 ? 0.880 -8.337 -7.945 1.00 96.50 104 ASP A O 1
ATOM 843 N N . LEU A 1 105 ? 0.703 -7.295 -5.949 1.00 94.50 105 LEU A N 1
ATOM 844 C CA . LEU A 1 105 ? 0.809 -5.939 -6.482 1.00 94.50 105 LEU A CA 1
ATOM 845 C C . LEU A 1 105 ? 2.165 -5.736 -7.173 1.00 94.50 105 LEU A C 1
ATOM 847 O O . LEU A 1 105 ? 2.196 -5.353 -8.338 1.00 94.50 105 LEU A O 1
ATOM 851 N N . VAL A 1 106 ? 3.275 -6.025 -6.486 1.00 94.19 106 VAL A N 1
ATOM 852 C CA . VAL A 1 106 ? 4.633 -5.810 -7.017 1.00 94.19 106 VAL A CA 1
ATOM 853 C C . VAL A 1 106 ? 4.887 -6.656 -8.261 1.00 94.19 106 VAL A C 1
ATOM 855 O O . VAL A 1 106 ? 5.338 -6.115 -9.264 1.00 94.19 106 VAL A O 1
ATOM 858 N N . LYS A 1 107 ? 4.539 -7.951 -8.247 1.00 94.88 107 LYS A N 1
ATOM 859 C CA . LYS A 1 107 ? 4.662 -8.824 -9.429 1.00 94.88 107 LYS A CA 1
ATOM 860 C C . LYS A 1 107 ? 3.912 -8.255 -10.623 1.00 94.88 107 LYS A C 1
ATOM 862 O O . LYS A 1 107 ? 4.450 -8.162 -11.717 1.00 94.88 107 LYS A O 1
ATOM 867 N N . ASN A 1 108 ? 2.676 -7.827 -10.394 1.00 94.81 108 ASN A N 1
ATOM 868 C CA . ASN A 1 108 ? 1.859 -7.291 -11.462 1.00 94.81 108 ASN A CA 1
ATOM 869 C C . ASN A 1 108 ? 2.410 -5.970 -12.030 1.00 94.81 108 ASN A C 1
ATOM 871 O O . ASN A 1 108 ? 2.356 -5.755 -13.242 1.00 94.81 108 ASN A O 1
ATOM 875 N N . LEU A 1 109 ? 2.937 -5.094 -11.170 1.00 92.12 109 LEU A N 1
ATOM 876 C CA . LEU A 1 109 ? 3.605 -3.873 -11.611 1.00 92.12 109 LEU A CA 1
ATOM 877 C C . LEU A 1 109 ? 4.891 -4.185 -12.376 1.00 92.12 109 LEU A C 1
ATOM 879 O O . LEU A 1 109 ? 5.133 -3.549 -13.395 1.00 92.12 109 LEU A O 1
ATOM 883 N N . PHE A 1 110 ? 5.665 -5.179 -11.942 1.00 91.50 110 PHE A N 1
ATOM 884 C CA . PHE A 1 110 ? 6.867 -5.632 -12.638 1.00 91.50 110 PHE A CA 1
ATOM 885 C C . PHE A 1 110 ? 6.544 -6.152 -14.046 1.00 91.50 110 PHE A C 1
ATOM 887 O O . PHE A 1 110 ? 7.192 -5.759 -15.011 1.00 91.50 110 PHE A O 1
ATOM 894 N N . ASP A 1 111 ? 5.486 -6.955 -14.185 1.00 92.31 111 ASP A N 1
ATOM 895 C CA . ASP A 1 111 ? 5.039 -7.478 -15.482 1.00 92.31 111 ASP A CA 1
ATOM 896 C C . ASP A 1 111 ? 4.588 -6.364 -16.445 1.00 92.31 111 ASP A C 1
ATOM 898 O O . ASP A 1 111 ? 4.754 -6.474 -17.660 1.00 92.31 111 ASP A O 1
ATOM 902 N N . ARG A 1 112 ? 3.98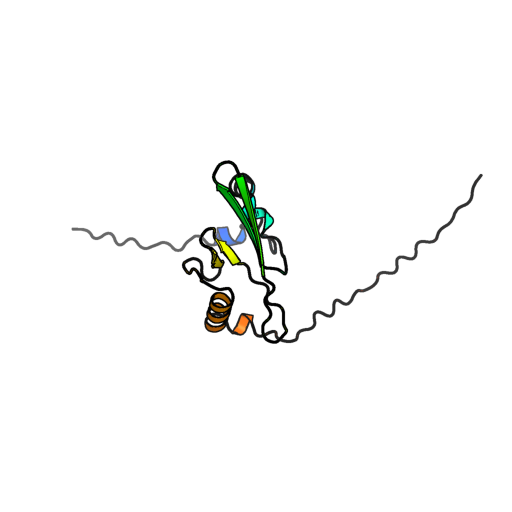2 -5.290 -15.919 1.00 90.75 112 ARG A N 1
ATOM 903 C CA . ARG A 1 112 ? 3.418 -4.188 -16.721 1.00 90.75 112 ARG A CA 1
ATOM 904 C C . ARG A 1 112 ? 4.418 -3.075 -17.014 1.00 90.75 112 ARG A C 1
ATOM 906 O O . ARG A 1 112 ? 4.372 -2.490 -18.093 1.00 90.75 112 ARG A O 1
ATOM 913 N N . PHE A 1 113 ? 5.291 -2.779 -16.060 1.00 89.50 113 PHE A N 1
ATOM 914 C CA . PHE A 1 113 ? 6.219 -1.651 -16.085 1.00 89.50 113 PHE A CA 1
ATOM 915 C C . PHE A 1 113 ? 7.632 -2.101 -15.692 1.00 89.50 113 PHE A C 1
ATOM 917 O O . PHE A 1 113 ? 8.211 -1.549 -14.758 1.00 89.50 113 PHE A O 1
ATOM 924 N N . PRO A 1 114 ? 8.224 -3.087 -16.390 1.00 88.25 114 PRO A N 1
ATOM 925 C CA . PRO A 1 114 ? 9.514 -3.653 -15.995 1.00 88.25 114 PRO A CA 1
ATOM 926 C C . PRO A 1 114 ? 10.626 -2.596 -15.950 1.00 88.25 114 PRO A C 1
ATOM 928 O O . PRO A 1 114 ? 11.469 -2.631 -15.061 1.00 88.25 114 PRO A O 1
ATOM 931 N N . ALA A 1 115 ? 10.586 -1.604 -16.848 1.00 85.25 115 ALA A N 1
ATOM 932 C CA . ALA A 1 115 ? 11.555 -0.509 -16.889 1.00 85.25 115 ALA A CA 1
ATOM 933 C C . ALA A 1 115 ? 11.560 0.356 -15.616 1.00 85.25 115 ALA A C 1
ATOM 935 O O . ALA A 1 115 ? 12.600 0.883 -15.251 1.00 85.25 115 ALA A O 1
ATOM 936 N N . SER A 1 116 ? 10.435 0.463 -14.901 1.00 80.12 116 SER A N 1
ATOM 937 C CA . SER A 1 116 ? 10.355 1.219 -13.642 1.00 80.12 116 SER A CA 1
ATOM 938 C C . SER A 1 116 ? 11.104 0.551 -12.483 1.00 80.12 116 SER A C 1
ATOM 940 O O . SER A 1 116 ? 11.295 1.179 -11.447 1.00 80.12 116 SER A O 1
ATOM 942 N N . PHE A 1 117 ? 11.522 -0.708 -12.648 1.00 79.56 117 PHE A N 1
ATOM 943 C CA . PHE A 1 117 ? 12.298 -1.472 -11.667 1.00 79.56 117 PHE A CA 1
ATOM 944 C C . PHE A 1 117 ? 13.766 -1.646 -12.078 1.00 79.56 117 PHE A C 1
ATOM 946 O O . PHE A 1 117 ? 14.538 -2.258 -11.342 1.00 79.56 117 PHE A O 1
ATOM 953 N N . ILE A 1 118 ? 14.154 -1.124 -13.245 1.00 69.56 118 ILE A N 1
ATOM 954 C CA . ILE A 1 118 ? 15.537 -1.101 -13.714 1.00 69.56 118 ILE A CA 1
ATOM 955 C C . ILE A 1 118 ? 16.082 0.280 -13.360 1.00 69.56 118 ILE A C 1
ATOM 957 O O . ILE A 1 118 ? 15.801 1.261 -14.042 1.00 69.56 118 ILE A O 1
ATOM 961 N N . SER A 1 119 ? 16.824 0.377 -12.263 1.00 59.03 119 SER A N 1
ATOM 962 C CA . SER A 1 119 ? 17.646 1.553 -12.004 1.00 59.03 119 SER A CA 1
ATOM 963 C C . SER A 1 119 ? 18.836 1.524 -12.957 1.00 59.03 119 SER A C 1
ATOM 965 O O . SER A 1 119 ? 19.725 0.682 -12.829 1.00 59.03 119 SER A O 1
ATOM 967 N N . ASP A 1 120 ? 18.887 2.457 -13.908 1.00 48.62 120 ASP A N 1
ATOM 968 C CA . ASP A 1 120 ? 20.191 2.876 -14.408 1.00 48.62 120 ASP A CA 1
ATOM 969 C C . ASP A 1 120 ? 20.922 3.508 -13.221 1.00 48.62 120 ASP A C 1
ATOM 971 O O . ASP A 1 120 ? 20.413 4.421 -12.567 1.00 48.62 120 ASP A O 1
ATOM 975 N N . GLN A 1 121 ? 22.101 2.977 -12.907 1.00 45.22 121 GLN A N 1
ATOM 976 C CA . GLN A 1 121 ? 23.022 3.524 -11.919 1.00 45.22 121 GLN A CA 1
ATOM 977 C C . GLN A 1 121 ? 23.531 4.899 -12.381 1.00 45.22 121 GLN A C 1
ATOM 979 O O . GLN A 1 121 ? 24.685 5.049 -12.775 1.00 45.22 121 GLN A O 1
ATOM 984 N N . HIS A 1 122 ? 22.691 5.926 -12.338 1.00 39.16 122 HIS A N 1
ATOM 985 C CA . HIS A 1 122 ? 23.152 7.304 -12.351 1.00 39.16 122 HIS A CA 1
ATOM 986 C C . HIS A 1 122 ? 23.023 7.866 -10.946 1.00 39.16 122 HIS A C 1
ATOM 988 O O . HIS A 1 122 ? 22.006 8.416 -10.537 1.00 39.16 122 HIS A O 1
ATOM 994 N N . ASN A 1 123 ? 24.121 7.652 -10.220 1.00 38.94 123 ASN A N 1
ATOM 995 C CA . ASN A 1 123 ? 24.592 8.456 -9.108 1.00 38.94 123 ASN A CA 1
ATOM 996 C C . ASN A 1 123 ? 24.184 9.923 -9.334 1.00 38.94 123 ASN A C 1
ATOM 998 O O . ASN A 1 123 ? 24.783 10.623 -10.151 1.00 38.94 123 ASN A O 1
ATOM 1002 N N . HIS A 1 124 ? 23.170 10.402 -8.618 1.00 42.28 124 HIS A N 1
ATOM 1003 C CA . HIS A 1 124 ? 23.130 11.816 -8.288 1.00 42.28 124 HIS A CA 1
ATOM 1004 C C . HIS A 1 124 ? 24.120 12.001 -7.144 1.00 42.28 124 HIS A C 1
ATOM 1006 O O . HIS A 1 124 ? 23.742 12.043 -5.975 1.00 42.28 124 HIS A O 1
ATOM 1012 N N . ASP A 1 125 ? 25.402 12.076 -7.508 1.00 40.41 125 ASP A N 1
ATOM 1013 C CA . ASP A 1 125 ? 26.381 12.795 -6.709 1.00 40.41 125 ASP A CA 1
ATOM 1014 C C . ASP A 1 125 ? 25.839 14.225 -6.588 1.00 40.41 125 ASP A C 1
ATOM 1016 O O . ASP A 1 125 ? 25.948 15.048 -7.499 1.00 40.41 125 ASP A O 1
ATOM 1020 N N . GLN A 1 126 ? 25.132 14.490 -5.489 1.00 49.78 126 GLN A N 1
ATOM 1021 C CA . GLN A 1 126 ? 24.880 15.845 -5.041 1.00 49.78 126 GLN A CA 1
ATOM 1022 C C . GLN A 1 126 ? 26.243 16.408 -4.657 1.00 49.78 126 GLN A C 1
ATOM 1024 O O . GLN A 1 126 ? 26.719 16.218 -3.539 1.00 49.78 126 GLN A O 1
ATOM 1029 N N . ASP A 1 127 ? 26.884 17.068 -5.619 1.00 41.00 127 ASP A N 1
ATOM 1030 C CA . ASP A 1 127 ? 27.982 17.990 -5.374 1.00 41.00 127 ASP A CA 1
ATOM 1031 C C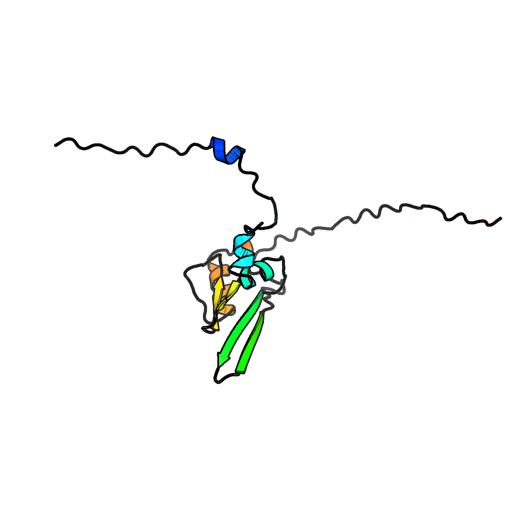 . ASP A 1 127 ? 27.443 19.083 -4.437 1.00 41.00 127 ASP A C 1
ATOM 1033 O O . ASP A 1 127 ? 26.861 20.093 -4.845 1.00 41.00 127 ASP A O 1
ATOM 1037 N N . HIS A 1 128 ? 27.570 18.844 -3.132 1.00 49.00 128 HIS A N 1
ATOM 1038 C CA . HIS A 1 128 ? 27.429 19.867 -2.115 1.00 49.00 128 HIS A CA 1
ATOM 1039 C C . HIS A 1 128 ? 28.617 20.814 -2.270 1.00 49.00 128 HIS A C 1
ATOM 1041 O O . HIS A 1 128 ? 29.637 20.686 -1.593 1.00 49.00 128 HIS A O 1
ATOM 1047 N N . HIS A 1 129 ? 28.479 21.796 -3.159 1.00 44.69 129 HIS A N 1
ATOM 1048 C CA . HIS A 1 129 ? 29.283 23.003 -3.090 1.00 44.69 129 HIS A CA 1
ATOM 1049 C C . HIS A 1 129 ? 28.947 23.722 -1.785 1.00 44.69 129 HIS A C 1
ATOM 1051 O O . HIS A 1 129 ? 27.994 24.491 -1.663 1.00 44.69 129 HIS A O 1
ATOM 1057 N N . GLN A 1 130 ? 29.744 23.384 -0.782 1.00 47.94 130 GLN A N 1
ATOM 1058 C CA . GLN A 1 130 ? 29.818 24.010 0.517 1.00 47.94 130 GLN A CA 1
ATOM 1059 C C . GLN A 1 130 ? 30.285 25.452 0.293 1.00 47.94 130 GLN A C 1
ATOM 1061 O O . GLN A 1 130 ? 31.473 25.724 0.134 1.00 47.94 130 GLN A O 1
ATOM 1066 N N . HIS A 1 131 ? 29.335 26.382 0.191 1.00 51.81 131 HIS A N 1
ATOM 1067 C CA . HIS A 1 131 ? 29.643 27.802 0.270 1.00 51.81 131 HIS A CA 1
ATOM 1068 C C . HIS A 1 131 ? 29.970 28.129 1.725 1.00 51.81 131 HIS A C 1
ATOM 1070 O O . HIS A 1 131 ? 29.092 28.399 2.543 1.00 51.81 131 HIS A O 1
ATOM 1076 N N . ASP A 1 132 ? 31.262 28.047 2.022 1.00 43.81 132 ASP A N 1
ATOM 1077 C CA . ASP A 1 132 ? 31.896 28.614 3.202 1.00 43.81 132 ASP A CA 1
ATOM 1078 C C . ASP A 1 132 ? 31.681 30.138 3.159 1.00 43.81 132 ASP A C 1
ATOM 1080 O O . ASP A 1 132 ? 32.359 30.868 2.433 1.00 43.81 132 ASP A O 1
ATOM 1084 N N . HIS A 1 133 ? 30.654 30.623 3.857 1.00 53.94 133 HIS A N 1
ATOM 1085 C CA . HIS A 1 133 ? 30.511 32.044 4.155 1.00 53.94 133 HIS A CA 1
ATOM 1086 C C . HIS A 1 133 ? 31.100 32.299 5.536 1.00 53.94 133 HIS A C 1
ATOM 1088 O O . HIS A 1 133 ? 30.411 32.317 6.554 1.00 53.94 133 HIS A O 1
ATOM 1094 N N . ASP A 1 134 ? 32.412 32.492 5.513 1.00 44.09 134 ASP A N 1
ATOM 1095 C CA . ASP A 1 134 ? 33.219 33.040 6.588 1.00 44.09 134 ASP A CA 1
ATOM 1096 C C . ASP A 1 134 ? 32.738 34.480 6.872 1.00 44.09 134 ASP A C 1
ATOM 1098 O O . ASP A 1 134 ? 32.971 35.405 6.087 1.00 44.09 134 ASP A O 1
ATOM 1102 N N . HIS A 1 135 ? 31.987 34.675 7.959 1.00 56.56 135 HIS A N 1
ATOM 1103 C CA . HIS A 1 135 ? 31.656 35.998 8.489 1.00 56.56 135 HIS A CA 1
ATOM 1104 C C . HIS A 1 135 ? 32.270 36.135 9.887 1.00 56.56 135 HIS A C 1
ATOM 1106 O O . HIS A 1 135 ? 31.826 35.455 10.817 1.00 56.56 135 HIS A O 1
ATOM 1112 N N . PRO A 1 136 ? 33.293 36.994 10.056 1.00 44.00 136 PRO A N 1
ATOM 1113 C CA . PRO A 1 136 ? 34.022 37.093 11.304 1.00 44.00 136 PRO A CA 1
ATOM 1114 C C . PRO A 1 136 ? 33.208 37.786 12.395 1.00 44.00 136 PRO A C 1
ATOM 1116 O O . PRO A 1 136 ? 32.500 38.772 12.186 1.00 44.00 136 PRO A O 1
ATOM 1119 N N . HIS A 1 137 ? 33.387 37.226 13.584 1.00 43.88 137 HIS A N 1
ATOM 1120 C CA . HIS A 1 137 ? 33.009 37.740 14.885 1.00 43.88 137 HIS A CA 1
ATOM 1121 C C . HIS A 1 137 ? 33.880 38.962 15.224 1.00 43.88 137 HIS A C 1
ATOM 1123 O O . HIS A 1 137 ? 35.093 38.822 15.358 1.00 43.88 137 HIS A O 1
ATOM 1129 N N . GLU A 1 138 ? 33.278 40.123 15.466 1.00 39.09 138 GLU A N 1
ATOM 1130 C CA . GLU A 1 138 ? 33.895 41.163 16.293 1.00 39.09 138 GLU A CA 1
ATOM 1131 C C . GLU A 1 138 ? 32.885 41.598 17.352 1.00 39.09 138 GLU A C 1
ATOM 1133 O O . GLU A 1 138 ? 31.804 42.103 17.053 1.00 39.09 138 GLU A O 1
ATOM 1138 N N . GLY A 1 139 ? 33.232 41.335 18.608 1.00 41.59 139 GLY A N 1
ATOM 1139 C CA . GLY A 1 139 ? 32.676 42.057 19.739 1.00 41.59 139 GLY A CA 1
ATOM 1140 C C . GLY A 1 139 ? 33.693 43.092 20.193 1.00 41.59 139 GLY A C 1
ATOM 1141 O O . GLY A 1 139 ? 34.885 42.809 20.155 1.00 41.59 139 GLY A O 1
ATOM 1142 N N . ASP A 1 140 ? 33.225 44.238 20.674 1.00 39.88 140 ASP A N 1
ATOM 1143 C CA . ASP A 1 140 ? 33.704 44.766 21.949 1.00 39.88 140 ASP A CA 1
ATOM 1144 C C . ASP A 1 140 ? 32.685 45.741 22.554 1.00 39.88 140 ASP A C 1
ATOM 1146 O O . ASP A 1 140 ? 31.887 46.369 21.856 1.00 39.88 140 ASP A O 1
ATOM 1150 N N . SER A 1 141 ? 32.708 45.798 23.880 1.00 39.53 141 SER A N 1
ATOM 1151 C CA . SER A 1 141 ? 31.877 46.616 24.759 1.00 39.53 141 SER A CA 1
ATOM 1152 C C . SER A 1 141 ? 32.490 48.006 24.961 1.00 39.53 141 SER A C 1
ATOM 1154 O O . SER A 1 141 ? 33.698 48.098 25.158 1.00 39.53 141 SER A O 1
ATOM 1156 N N . ALA A 1 142 ? 31.658 49.053 25.032 1.00 39.62 142 ALA A N 1
ATOM 1157 C CA . ALA A 1 142 ? 31.786 50.201 25.950 1.00 39.62 142 ALA A CA 1
ATOM 1158 C C . ALA A 1 142 ? 30.556 51.115 25.850 1.00 39.62 142 ALA A C 1
ATOM 1160 O O . ALA A 1 142 ? 30.213 51.521 24.717 1.00 39.62 142 ALA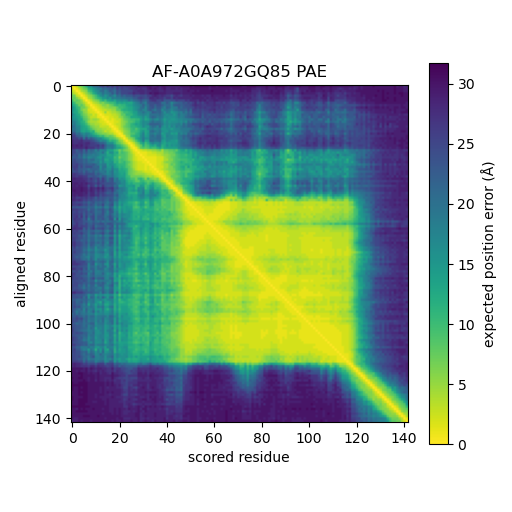 A O 1
#

Secondary structure (DSSP, 8-state):
--------PPP--HHHHH----SSS----HHHHHH-HHHHTT-S--SSEEEEEEEEETTEEEEEEEEE--EETTEE----EEE-TTS-EEETTSTT-EESSHHHHHHHHHHH-GGGG-------------------------